Protein AF-A0AAR5P7W4-F1 (afdb_monomer_lite)

pLDDT: mean 84.55, std 21.03, range [29.16, 98.69]

Sequence (161 aa):
MTSKVLSLLSRISSRKVDIVAPAFCRYFQTSGFQMTKKVIVFAVPGAFTPGCSKTHLPGYVAKAAELKQQGISDIICMSVNDLFVMAAWAKDQGTAGKIRLLADPSAALAKALDLTVDIAPLGGIRSKRYSMVVEDGKITSLQVEPDGTGLSCSLADKIKL

Foldseek 3Di:
DPDVVVVVVCVVPDPLQVLLLCVVC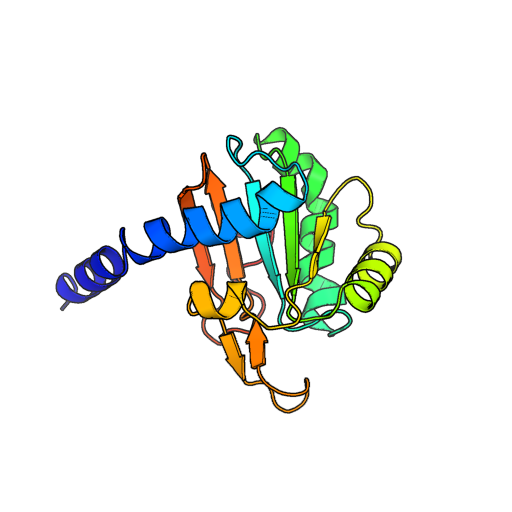VVCVVVVDAQQFKAKEWEAQDQPDCCVLPFALLLQQVCQVVVVVVRHPAYEYEKLDDPVSQVVSCVVNVCPPRYHYDHPVVCPSQVSNVQWDFDVVSPTIMGFTWMFIGHNSGTPDIGTDPVSHDDDCRHPVNDDD

Organism: Dendroctonus ponderosae (NCBI:txid77166)

Radius of gyration: 15.15 Å; chains: 1; bounding box: 42×29×37 Å

Secondary structure (DSSP, 8-state):
--SHHHHHHTTSTTHHHHHHHHHHHHHHHTTT---SS-EEEEEES-TT-HHIIIIIHHHHHHHHHHHHHTT--EEEEEESS-HHHHHHHHHHTT-TTT-EEEE-TT-HHHHHTT-EEEEGGGTEEEEPPEEEEEETTEEEEEEE-TTSS-SSTTSGGG---

InterPro domains:
  IPR013740 Redoxin [PF08534] (30-150)
  IPR013766 Thioredoxin domain [PS51352] (15-161)
  IPR036249 Thioredoxin-like superfamily [SSF52833] (28-152)
  IPR037944 Peroxiredoxin-5-like [PTHR10430] (26-159)
  IPR037944 Peroxiredoxin-5-like [cd03013] (37-159)

Structure (mmCIF, N/CA/C/O backbone):
data_AF-A0AAR5P7W4-F1
#
_entry.id   AF-A0AAR5P7W4-F1
#
loop_
_atom_site.group_PDB
_atom_site.id
_atom_site.type_symbol
_atom_site.label_atom_id
_atom_site.label_alt_id
_atom_site.label_comp_id
_atom_site.label_asym_id
_atom_site.label_entity_id
_atom_site.label_seq_id
_atom_site.pdbx_PDB_ins_code
_atom_site.Cartn_x
_atom_site.Cartn_y
_atom_site.Cartn_z
_atom_site.occupancy
_atom_site.B_iso_or_equiv
_atom_site.auth_seq_id
_atom_site.auth_comp_id
_atom_site.auth_asym_id
_atom_site.auth_atom_id
_atom_site.pdbx_PDB_model_num
ATOM 1 N N . MET A 1 1 ? -27.233 4.985 -20.864 1.00 37.09 1 MET A N 1
ATOM 2 C CA . MET A 1 1 ? -26.206 3.911 -20.922 1.00 37.09 1 MET A CA 1
ATOM 3 C C . MET A 1 1 ? -25.547 3.627 -19.555 1.00 37.09 1 MET A C 1
ATOM 5 O O . MET A 1 1 ? -24.424 3.154 -19.504 1.00 37.09 1 MET A O 1
ATOM 9 N N . THR A 1 2 ? -26.235 3.838 -18.426 1.00 40.78 2 THR A N 1
ATOM 10 C CA . THR A 1 2 ? -25.573 4.018 -17.110 1.00 40.78 2 THR A CA 1
ATOM 11 C C . THR A 1 2 ? -26.010 3.051 -16.000 1.00 40.78 2 THR A C 1
ATOM 13 O O . THR A 1 2 ? -25.493 3.130 -14.894 1.00 40.78 2 THR A O 1
ATOM 16 N N . SER A 1 3 ? -26.904 2.092 -16.268 1.00 35.38 3 SER A N 1
ATOM 17 C CA . SER A 1 3 ? -27.430 1.183 -15.228 1.00 35.38 3 SER A CA 1
ATOM 18 C C . SER A 1 3 ? -26.740 -0.197 -15.183 1.00 35.38 3 SER A C 1
ATOM 20 O O . SER A 1 3 ? -26.492 -0.728 -14.103 1.00 35.38 3 SER A O 1
ATOM 22 N N . LYS A 1 4 ? -26.333 -0.762 -16.331 1.00 31.41 4 LYS A N 1
ATOM 23 C CA . LYS A 1 4 ? -25.754 -2.123 -16.395 1.00 31.41 4 LYS A CA 1
ATOM 24 C C . LYS A 1 4 ? -24.295 -2.231 -15.926 1.00 31.41 4 LYS A C 1
ATOM 26 O O . LYS A 1 4 ? -23.891 -3.295 -15.468 1.00 31.41 4 LYS A O 1
ATOM 31 N N . VAL A 1 5 ? -23.514 -1.149 -15.996 1.00 33.19 5 VAL A N 1
ATOM 32 C CA . VAL A 1 5 ? -22.110 -1.136 -15.533 1.00 33.19 5 VAL A CA 1
ATOM 33 C C . VAL A 1 5 ? -22.036 -1.045 -14.004 1.00 33.19 5 VAL A C 1
ATOM 35 O O . VAL A 1 5 ? -21.268 -1.782 -13.390 1.00 33.19 5 VAL A O 1
ATOM 38 N N . LEU A 1 6 ? -22.916 -0.255 -13.371 1.00 29.97 6 LEU A N 1
ATOM 39 C CA . LEU A 1 6 ? -23.051 -0.237 -11.908 1.00 29.97 6 LEU A CA 1
ATOM 40 C C . LEU A 1 6 ? -23.523 -1.593 -11.356 1.00 29.97 6 LEU A C 1
ATOM 42 O O . LEU A 1 6 ? -23.022 -2.032 -10.324 1.00 29.97 6 LEU A O 1
ATOM 46 N N . SER A 1 7 ? -24.420 -2.299 -12.059 1.00 29.16 7 SER A N 1
ATOM 47 C CA . SER A 1 7 ? -24.849 -3.643 -11.640 1.00 29.16 7 SER A CA 1
ATOM 48 C C . SER A 1 7 ? -23.797 -4.736 -11.875 1.00 29.16 7 SER A C 1
ATOM 50 O O . SER A 1 7 ? -23.880 -5.806 -11.279 1.00 29.16 7 SER A O 1
ATOM 52 N N . LEU A 1 8 ? -22.819 -4.505 -12.762 1.00 30.23 8 LEU A N 1
ATOM 53 C CA . LEU A 1 8 ? -21.688 -5.419 -12.950 1.00 30.23 8 LEU A CA 1
ATOM 54 C C . LEU A 1 8 ? -20.645 -5.233 -11.843 1.00 30.23 8 LEU A C 1
ATOM 56 O O . LEU A 1 8 ? -20.160 -6.221 -11.300 1.00 30.23 8 LEU A O 1
ATOM 60 N N . LEU A 1 9 ? -20.377 -3.990 -11.430 1.00 32.94 9 LEU A N 1
ATOM 61 C CA . LEU A 1 9 ? -19.554 -3.698 -10.252 1.00 32.94 9 LEU A CA 1
ATOM 62 C C . LEU A 1 9 ? -20.214 -4.212 -8.958 1.00 32.94 9 LEU A C 1
ATOM 64 O O . LEU A 1 9 ? -19.519 -4.732 -8.088 1.00 32.94 9 LEU A O 1
ATOM 68 N N . SER A 1 10 ? -21.552 -4.196 -8.869 1.00 36.19 10 SER A N 1
ATOM 69 C CA . SER A 1 10 ? -22.297 -4.812 -7.758 1.00 36.19 10 SER A CA 1
ATOM 70 C C . SER A 1 10 ? -22.448 -6.343 -7.846 1.00 36.19 10 SER A C 1
ATOM 72 O O . SER A 1 10 ? -22.892 -6.963 -6.885 1.00 36.19 10 SER A O 1
ATOM 74 N N . ARG A 1 11 ? -22.055 -6.997 -8.949 1.00 34.03 11 ARG A N 1
ATOM 75 C CA . ARG A 1 11 ? -22.021 -8.476 -9.079 1.00 34.03 11 ARG A CA 1
ATOM 76 C C . ARG A 1 11 ? -20.617 -9.076 -9.097 1.00 34.03 11 ARG A C 1
ATOM 78 O O . ARG A 1 11 ? -20.464 -10.264 -8.840 1.00 34.03 11 ARG A O 1
ATOM 85 N N . ILE A 1 12 ? -19.595 -8.253 -9.323 1.00 41.66 12 ILE A N 1
ATOM 86 C CA . ILE A 1 12 ? -18.243 -8.498 -8.796 1.00 41.66 12 ILE A CA 1
ATOM 87 C C . ILE A 1 12 ? -18.277 -8.422 -7.247 1.00 41.66 12 ILE A C 1
ATOM 89 O O . ILE A 1 12 ? -17.412 -8.984 -6.575 1.00 41.66 12 ILE A O 1
ATOM 93 N N . SER A 1 13 ? -19.326 -7.791 -6.695 1.00 58.38 13 SER A N 1
ATOM 94 C CA . SER A 1 13 ? -19.665 -7.712 -5.274 1.00 58.38 13 SER A CA 1
ATOM 95 C C . SER A 1 13 ? -20.285 -9.000 -4.703 1.00 58.38 13 SER A C 1
ATOM 97 O O . SER A 1 13 ? -20.757 -9.862 -5.442 1.00 58.38 13 SER A O 1
ATOM 99 N N . SER A 1 14 ? -20.188 -9.121 -3.376 1.00 41.59 14 SER A N 1
ATOM 100 C CA . SER A 1 14 ? -20.375 -10.294 -2.503 1.00 41.59 14 SER A CA 1
ATOM 101 C C . SER A 1 14 ? -19.346 -11.418 -2.658 1.00 41.59 14 SER A C 1
ATOM 103 O O . SER A 1 14 ? -18.437 -11.486 -1.840 1.00 41.59 14 SER A O 1
ATOM 105 N N . ARG A 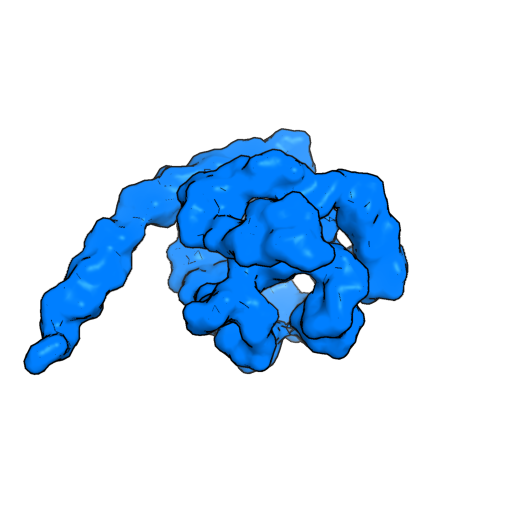1 15 ? -19.371 -12.246 -3.710 1.00 42.91 15 ARG A N 1
ATOM 106 C CA . ARG A 1 15 ? -18.558 -13.491 -3.726 1.00 42.91 15 ARG A CA 1
ATOM 107 C C . ARG A 1 15 ? -17.044 -13.295 -3.629 1.00 42.91 15 ARG A C 1
ATOM 109 O O . ARG A 1 15 ? -16.384 -14.089 -2.970 1.00 42.91 15 ARG A O 1
ATOM 116 N N . LYS A 1 16 ? -16.472 -12.276 -4.285 1.00 47.81 16 LYS A N 1
ATOM 117 C CA . LYS A 1 16 ? -15.032 -11.994 -4.144 1.00 47.81 16 LYS A CA 1
ATOM 118 C C . LYS A 1 16 ? -14.724 -11.505 -2.729 1.00 47.81 16 LYS A C 1
ATOM 120 O O . LYS A 1 16 ? -13.793 -12.023 -2.135 1.00 47.81 16 LYS A O 1
ATOM 125 N N . VAL A 1 17 ? -15.539 -10.605 -2.166 1.00 46.19 17 VAL A N 1
ATOM 126 C CA . VAL A 1 17 ? -15.417 -10.105 -0.778 1.00 46.19 17 VAL A CA 1
ATOM 127 C C . VAL A 1 17 ? -15.515 -11.250 0.240 1.00 46.19 17 VAL A C 1
ATOM 129 O O . VAL A 1 17 ? -14.713 -11.305 1.168 1.00 46.19 17 VAL A O 1
ATOM 132 N N . ASP A 1 18 ? -16.408 -12.213 0.006 1.00 45.12 18 ASP A N 1
ATOM 133 C CA . ASP A 1 18 ? -16.580 -13.419 0.826 1.00 45.12 18 ASP A CA 1
ATOM 134 C C . ASP A 1 18 ? -15.422 -14.425 0.693 1.00 45.12 18 ASP A C 1
ATOM 136 O O . ASP A 1 18 ? -15.279 -15.287 1.551 1.00 45.12 18 ASP A O 1
ATOM 140 N N . ILE A 1 19 ? -14.589 -14.340 -0.355 1.00 49.03 19 ILE A N 1
ATOM 141 C CA . ILE A 1 19 ? -13.342 -15.120 -0.515 1.00 49.03 19 ILE A CA 1
ATOM 142 C C . ILE A 1 19 ? -12.151 -14.354 0.068 1.00 49.03 19 ILE A C 1
ATOM 144 O O . ILE A 1 19 ? -11.269 -14.953 0.691 1.00 49.03 19 ILE A O 1
ATOM 148 N N . VAL A 1 20 ? -12.141 -13.026 -0.094 1.00 54.34 20 VAL A N 1
ATOM 149 C CA . VAL A 1 20 ? -11.138 -12.145 0.504 1.00 54.34 20 VAL A CA 1
ATOM 150 C C . VAL A 1 20 ? -11.165 -12.287 2.013 1.00 54.34 20 VAL A C 1
ATOM 152 O O . VAL A 1 20 ? -10.111 -12.476 2.601 1.00 54.34 20 VAL A O 1
ATOM 155 N N . ALA A 1 21 ? -12.345 -12.238 2.633 1.00 52.25 21 ALA A N 1
ATOM 156 C CA . ALA A 1 21 ? -12.472 -12.291 4.081 1.00 52.25 21 ALA A CA 1
ATOM 157 C C . ALA A 1 21 ? -11.797 -13.549 4.671 1.00 52.25 21 ALA A C 1
ATOM 159 O O . ALA A 1 21 ? -10.926 -13.383 5.515 1.00 52.25 21 ALA A O 1
ATOM 160 N N . PRO A 1 22 ? -12.042 -14.788 4.197 1.00 52.97 22 PRO A N 1
ATOM 161 C CA . PRO A 1 22 ? -11.310 -15.978 4.624 1.00 52.97 22 PRO A CA 1
ATOM 162 C C . PRO A 1 22 ? -9.839 -16.008 4.211 1.00 52.97 22 PRO A C 1
ATOM 164 O O . PRO A 1 22 ? -9.023 -16.442 5.013 1.00 52.97 22 PRO A O 1
ATOM 167 N N . ALA A 1 23 ? -9.467 -15.589 2.996 1.00 58.94 23 ALA A N 1
ATOM 168 C CA . ALA A 1 23 ? -8.066 -15.622 2.558 1.00 58.94 23 ALA A CA 1
ATOM 169 C C . ALA A 1 23 ? -7.205 -14.637 3.363 1.00 58.94 23 ALA A C 1
ATOM 171 O O . ALA A 1 23 ? -6.126 -14.986 3.837 1.00 58.94 23 ALA A O 1
ATOM 172 N N . PHE A 1 24 ? -7.733 -13.436 3.579 1.00 61.38 24 PHE A N 1
ATOM 173 C CA . PHE A 1 24 ? -7.164 -12.396 4.418 1.00 61.38 24 PHE A CA 1
ATOM 174 C C . PHE A 1 24 ? -7.189 -12.825 5.892 1.00 61.38 24 PHE A C 1
ATOM 176 O O . PHE A 1 24 ? -6.137 -12.920 6.509 1.00 61.38 24 PHE A O 1
ATOM 183 N N . CYS A 1 25 ? -8.335 -13.222 6.456 1.00 56.41 25 CYS A N 1
ATOM 184 C CA . CYS A 1 25 ? -8.404 -13.736 7.830 1.00 56.41 25 CYS A CA 1
ATOM 185 C C . CYS A 1 25 ? -7.441 -14.902 8.055 1.00 56.41 25 CYS A C 1
ATOM 187 O O . CYS A 1 25 ? -6.779 -14.920 9.080 1.00 56.41 25 CYS A O 1
ATOM 189 N N . ARG A 1 26 ? -7.294 -15.838 7.113 1.00 58.56 26 ARG A N 1
ATOM 190 C CA . ARG A 1 26 ? -6.388 -16.987 7.250 1.00 58.56 26 ARG A CA 1
ATOM 191 C C . ARG A 1 26 ? -4.919 -16.589 7.142 1.00 58.56 26 ARG A C 1
ATOM 193 O O . ARG A 1 26 ? -4.106 -17.126 7.888 1.00 58.56 26 ARG A O 1
ATOM 200 N N . TYR A 1 27 ? -4.587 -15.638 6.266 1.00 60.88 27 TYR A N 1
ATOM 201 C CA . TYR A 1 27 ? -3.235 -15.081 6.160 1.00 60.88 27 TYR A CA 1
ATOM 202 C C . TYR A 1 27 ? -2.803 -14.369 7.449 1.00 60.88 27 TYR A C 1
ATOM 204 O O . TYR A 1 27 ? -1.634 -14.390 7.823 1.00 60.88 27 TYR A O 1
ATOM 212 N N . PHE A 1 28 ? -3.760 -13.769 8.154 1.00 58.16 28 PHE A N 1
ATOM 213 C CA . PHE A 1 28 ? -3.511 -12.987 9.357 1.00 58.16 28 PHE A CA 1
ATOM 214 C C . PHE A 1 28 ? -3.781 -13.745 10.678 1.00 58.16 28 PHE A C 1
ATOM 216 O O . PHE A 1 28 ? -3.168 -13.434 11.697 1.00 58.16 28 PHE A O 1
ATOM 223 N N . GLN A 1 29 ? -4.615 -14.788 10.694 1.00 50.69 29 GLN A N 1
ATOM 224 C CA . GLN A 1 29 ? -4.871 -15.623 11.880 1.00 50.69 29 GLN A CA 1
ATOM 225 C C . GLN A 1 29 ? -3.617 -16.372 12.336 1.00 50.69 29 GLN A C 1
ATOM 227 O O . GLN A 1 29 ? -3.419 -16.555 13.534 1.00 50.69 29 GLN A O 1
ATOM 232 N N . THR A 1 30 ? -2.727 -16.743 11.411 1.00 47.00 30 THR A N 1
ATOM 233 C CA . THR A 1 30 ? -1.428 -17.356 11.744 1.00 47.00 30 THR A CA 1
ATOM 234 C C . THR A 1 30 ? -0.488 -16.411 12.497 1.00 47.00 30 THR A C 1
ATOM 236 O O . THR A 1 30 ? 0.466 -16.876 13.112 1.00 47.00 30 THR A O 1
ATOM 239 N N . SER A 1 31 ? -0.761 -15.100 12.494 1.00 49.41 31 SER A N 1
ATOM 240 C CA . SER A 1 31 ? 0.012 -14.077 13.213 1.00 49.41 31 SER A CA 1
ATOM 241 C C . SER A 1 31 ? -0.699 -13.536 14.463 1.00 49.41 31 SER A C 1
ATOM 243 O O . SER A 1 31 ? -0.273 -12.528 15.024 1.00 49.41 31 SER A O 1
ATOM 245 N N . GLY A 1 32 ? -1.774 -14.194 14.924 1.00 51.88 32 GLY A N 1
ATOM 246 C CA . GLY A 1 32 ? -2.535 -13.777 16.111 1.00 51.88 32 GLY A CA 1
ATOM 247 C C . GLY A 1 32 ? -3.378 -12.512 15.906 1.00 51.88 32 GLY A C 1
ATOM 248 O O . GLY A 1 32 ? -3.842 -11.911 16.874 1.00 51.88 32 GLY A O 1
ATOM 249 N N . PHE A 1 33 ? -3.581 -12.083 14.658 1.00 58.66 33 PHE A N 1
ATOM 250 C CA . PHE A 1 33 ? -4.376 -10.905 14.325 1.00 58.66 33 PHE A CA 1
ATOM 251 C C . PHE A 1 33 ? -5.868 -11.240 14.265 1.00 58.66 33 PHE A C 1
ATOM 253 O O . PHE A 1 33 ? -6.286 -12.175 13.581 1.00 58.66 33 PHE A O 1
ATOM 260 N N . GLN A 1 34 ? -6.680 -10.448 14.963 1.00 56.75 34 GLN A N 1
ATOM 261 C CA . GLN A 1 34 ? -8.135 -10.576 14.976 1.00 56.75 34 GLN A CA 1
ATOM 262 C C . GLN A 1 34 ? -8.757 -9.473 14.117 1.00 56.75 34 GLN A C 1
ATOM 264 O O . GLN A 1 34 ? -8.617 -8.289 14.412 1.00 56.75 34 GLN A O 1
ATOM 269 N N . MET A 1 35 ? -9.470 -9.882 13.067 1.00 59.81 35 MET A N 1
ATOM 270 C CA . MET A 1 35 ? -10.118 -9.007 12.080 1.00 59.81 35 MET A CA 1
ATOM 271 C C . MET A 1 35 ? -11.419 -8.351 12.567 1.00 59.81 35 MET A C 1
ATOM 273 O O . MET A 1 35 ? -12.127 -7.751 11.767 1.00 59.81 35 MET A O 1
ATOM 277 N N . THR A 1 36 ? -11.740 -8.438 13.861 1.00 62.06 36 THR A N 1
ATOM 278 C CA . THR A 1 36 ? -12.947 -7.856 14.486 1.00 62.06 36 THR A CA 1
ATOM 279 C C . THR A 1 36 ? -12.831 -6.342 14.712 1.00 62.06 36 THR A C 1
ATOM 281 O O . THR A 1 36 ? -13.402 -5.792 15.650 1.00 62.06 36 THR A O 1
ATOM 284 N N . LYS A 1 37 ? -11.949 -5.677 13.962 1.00 81.94 37 LYS A N 1
ATOM 285 C CA . LYS A 1 37 ? -11.640 -4.254 14.085 1.00 81.94 37 LYS A CA 1
ATOM 286 C C . LYS A 1 37 ? -11.502 -3.654 12.694 1.00 81.94 37 LYS A C 1
ATOM 288 O O . LYS A 1 37 ? -11.160 -4.353 11.741 1.00 81.94 37 LYS A O 1
ATOM 293 N N . LYS A 1 38 ? -11.743 -2.349 12.598 1.00 91.94 38 LYS A N 1
ATOM 294 C CA . LYS A 1 38 ? -11.582 -1.579 11.368 1.00 91.94 38 LYS A CA 1
ATOM 295 C C . LYS A 1 38 ? -10.099 -1.340 11.083 1.00 91.94 38 LYS A C 1
ATOM 297 O O . LYS A 1 38 ? -9.399 -0.738 11.896 1.00 91.94 38 LYS A O 1
ATOM 302 N N . VAL A 1 39 ? -9.612 -1.816 9.943 1.00 93.50 39 VAL A N 1
ATOM 303 C CA . VAL A 1 39 ? -8.193 -1.785 9.564 1.00 93.50 39 VAL A CA 1
ATOM 304 C C . VAL A 1 39 ? -8.016 -1.219 8.164 1.00 93.50 39 VAL A C 1
ATOM 306 O O . VAL A 1 39 ? -8.854 -1.414 7.284 1.00 93.50 39 VAL A O 1
ATOM 309 N N . ILE A 1 40 ? -6.895 -0.537 7.948 1.00 96.19 40 ILE A N 1
ATOM 310 C CA . ILE A 1 40 ? -6.454 -0.110 6.622 1.00 96.19 40 ILE A CA 1
ATOM 311 C C . ILE A 1 40 ? -5.432 -1.110 6.109 1.00 96.19 40 ILE A C 1
ATOM 313 O O . ILE A 1 40 ? -4.469 -1.446 6.801 1.00 96.19 40 ILE A O 1
ATOM 317 N N . VAL A 1 41 ? -5.590 -1.511 4.855 1.00 95.62 41 VAL A N 1
ATOM 318 C CA . VAL A 1 41 ? -4.600 -2.297 4.130 1.00 95.62 41 VAL A CA 1
ATOM 319 C C . VAL A 1 41 ? -4.306 -1.591 2.826 1.00 95.62 41 VAL A C 1
ATOM 321 O O . VAL A 1 41 ? -5.208 -1.352 2.033 1.00 95.62 41 VAL A O 1
ATOM 324 N N . PHE A 1 42 ? -3.049 -1.278 2.570 1.00 98.12 42 PHE A N 1
ATOM 325 C CA . PHE A 1 42 ? -2.619 -0.799 1.268 1.00 98.12 42 PHE A CA 1
ATOM 326 C C . PHE A 1 42 ? -1.519 -1.694 0.730 1.00 98.12 42 PHE A C 1
ATOM 328 O O . PHE A 1 42 ? -0.728 -2.253 1.488 1.00 98.12 42 PHE A O 1
ATOM 335 N N . ALA A 1 43 ? -1.473 -1.844 -0.586 1.00 98.31 43 ALA A N 1
ATOM 336 C CA . ALA A 1 43 ? -0.440 -2.619 -1.243 1.00 98.31 43 ALA A CA 1
ATOM 337 C C . ALA A 1 43 ? 0.385 -1.756 -2.185 1.00 98.31 43 ALA A C 1
ATOM 339 O O . ALA A 1 43 ? -0.069 -0.732 -2.710 1.00 98.31 43 ALA A O 1
ATOM 340 N N . VAL A 1 44 ? 1.623 -2.184 -2.386 1.00 98.62 44 VAL A N 1
ATOM 341 C CA . VAL A 1 44 ? 2.579 -1.552 -3.283 1.00 98.62 44 VAL A CA 1
ATOM 342 C C . VAL A 1 44 ? 3.127 -2.564 -4.293 1.00 98.62 44 VAL A C 1
ATOM 344 O O . VAL A 1 44 ? 3.253 -3.744 -3.966 1.00 98.62 44 VAL A O 1
ATOM 347 N N . PRO A 1 45 ? 3.530 -2.115 -5.496 1.00 98.19 45 PRO A N 1
ATOM 348 C CA . PRO A 1 45 ? 4.187 -2.986 -6.471 1.00 98.19 45 PRO A CA 1
ATOM 349 C C . PRO A 1 45 ? 5.521 -3.579 -6.006 1.00 98.19 45 PRO A C 1
ATOM 351 O O . PRO A 1 45 ? 5.931 -4.637 -6.481 1.00 98.19 45 PRO A O 1
ATOM 354 N N . GLY A 1 46 ? 6.226 -2.910 -5.094 1.00 97.88 46 GLY A N 1
ATOM 355 C CA . GLY A 1 46 ? 7.497 -3.405 -4.581 1.00 97.88 46 GLY A CA 1
ATOM 356 C C . GLY A 1 46 ? 8.106 -2.516 -3.510 1.00 97.88 46 GLY A C 1
ATOM 357 O O . GLY A 1 46 ? 8.098 -1.286 -3.645 1.00 97.88 46 GLY A O 1
ATOM 358 N N . ALA A 1 47 ? 8.694 -3.148 -2.495 1.00 98.12 47 ALA A N 1
ATOM 359 C CA . ALA A 1 47 ? 9.581 -2.489 -1.543 1.00 98.12 47 ALA A CA 1
ATOM 360 C C . ALA A 1 47 ? 10.735 -1.776 -2.272 1.00 98.12 47 ALA A C 1
ATOM 362 O O . ALA A 1 47 ? 11.142 -2.191 -3.359 1.00 98.12 47 ALA A O 1
ATOM 363 N N . PHE A 1 48 ? 11.241 -0.689 -1.684 1.00 98.31 48 PHE A N 1
ATOM 364 C CA . PHE A 1 48 ? 12.339 0.142 -2.208 1.00 98.31 48 PHE A CA 1
ATOM 365 C C . PHE A 1 48 ? 12.104 0.858 -3.555 1.00 98.31 48 PHE A C 1
ATOM 367 O O . PHE A 1 48 ? 12.930 1.673 -3.960 1.00 98.31 48 PHE A O 1
ATOM 374 N N . THR A 1 49 ? 10.975 0.645 -4.237 1.00 97.88 49 THR A N 1
ATOM 375 C CA . THR A 1 49 ? 10.677 1.358 -5.492 1.00 97.88 49 THR A CA 1
ATOM 376 C C . THR A 1 49 ? 10.333 2.841 -5.245 1.00 97.88 49 THR A C 1
ATOM 378 O O . THR A 1 49 ? 9.734 3.166 -4.214 1.00 97.88 49 THR A O 1
ATOM 381 N N . PRO A 1 50 ? 10.649 3.772 -6.176 1.00 97.00 50 PRO A N 1
ATOM 382 C CA . PRO A 1 50 ? 10.596 5.212 -5.901 1.00 97.00 50 PRO A CA 1
ATOM 383 C C . PRO A 1 50 ? 9.239 5.727 -5.407 1.00 97.00 50 PRO A C 1
ATOM 385 O O . PRO A 1 50 ? 9.180 6.371 -4.364 1.00 97.00 50 PRO A O 1
ATOM 388 N N . GLY A 1 51 ? 8.139 5.418 -6.101 1.00 95.56 51 GLY A N 1
ATOM 389 C CA . GLY A 1 51 ? 6.807 5.891 -5.697 1.00 95.56 51 GLY A CA 1
ATOM 390 C C . GLY A 1 51 ? 6.321 5.289 -4.372 1.00 95.56 51 GLY A C 1
ATOM 391 O O . GLY A 1 51 ? 5.579 5.918 -3.618 1.00 95.56 51 GLY A O 1
ATOM 392 N N . CYS A 1 52 ? 6.773 4.077 -4.053 1.00 96.00 52 CYS A N 1
ATOM 393 C CA . CYS A 1 52 ? 6.415 3.386 -2.819 1.00 96.00 52 CYS A CA 1
ATOM 394 C C . CYS A 1 52 ? 7.163 3.971 -1.618 1.00 96.00 52 CYS A C 1
ATOM 396 O O . CYS A 1 52 ? 6.524 4.252 -0.606 1.00 96.00 52 CYS A O 1
ATOM 398 N N . SER A 1 53 ? 8.471 4.209 -1.760 1.00 97.81 53 SER A N 1
ATOM 399 C CA . SER A 1 53 ? 9.352 4.697 -0.688 1.00 97.81 53 SER A CA 1
ATOM 400 C C . SER A 1 53 ? 9.383 6.216 -0.524 1.00 97.81 53 SER A C 1
ATOM 402 O O . SER A 1 53 ? 9.824 6.696 0.512 1.00 97.81 53 SER A O 1
ATOM 404 N N . LYS A 1 54 ? 8.965 6.995 -1.531 1.00 97.50 54 LYS A N 1
ATOM 405 C CA . LYS A 1 54 ? 8.964 8.470 -1.452 1.00 97.50 54 LYS A CA 1
ATOM 406 C C . LYS A 1 54 ? 7.584 9.068 -1.202 1.00 97.50 54 LYS A C 1
ATOM 408 O O . LYS A 1 54 ? 7.497 10.209 -0.765 1.00 97.50 54 LYS A O 1
ATOM 413 N N . THR A 1 55 ? 6.515 8.326 -1.493 1.00 97.94 55 THR A N 1
ATOM 414 C CA . THR A 1 55 ? 5.155 8.884 -1.481 1.00 97.94 55 THR A CA 1
ATOM 415 C C . THR A 1 55 ? 4.170 7.986 -0.750 1.00 97.94 55 THR A C 1
ATOM 417 O O . THR A 1 55 ? 3.615 8.403 0.261 1.00 97.94 55 THR A O 1
ATOM 420 N N . HIS A 1 56 ? 3.950 6.754 -1.225 1.00 98.44 56 HIS A N 1
ATOM 421 C CA . HIS A 1 56 ? 2.824 5.950 -0.742 1.00 98.44 56 HIS A CA 1
ATOM 422 C C . HIS A 1 56 ? 2.968 5.565 0.737 1.00 98.44 56 HIS A C 1
ATOM 424 O O . HIS A 1 56 ? 2.136 5.956 1.551 1.00 98.44 56 HIS A O 1
ATOM 430 N N . LEU A 1 57 ? 4.038 4.845 1.096 1.00 98.62 57 LEU A N 1
ATOM 431 C CA . LEU A 1 57 ? 4.266 4.418 2.477 1.00 98.62 57 LEU A CA 1
ATOM 432 C C . LEU A 1 57 ? 4.525 5.612 3.421 1.00 98.62 57 LEU A C 1
ATOM 434 O O . LEU A 1 57 ? 3.846 5.677 4.448 1.00 98.62 57 LEU A O 1
ATOM 438 N N . PRO A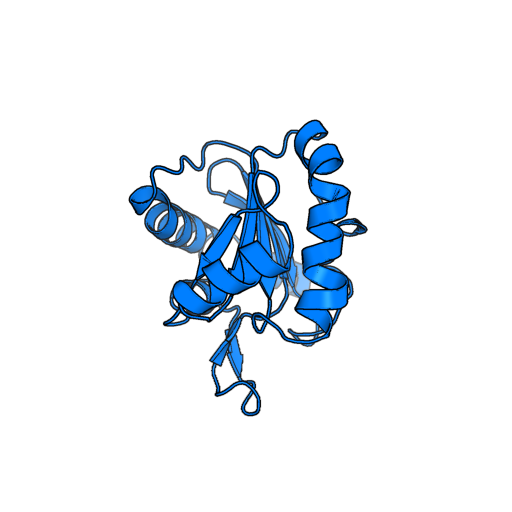 1 58 ? 5.395 6.593 3.091 1.00 98.50 58 PRO A N 1
ATOM 439 C CA . PRO A 1 58 ? 5.602 7.763 3.948 1.00 98.50 58 PRO A CA 1
ATOM 440 C C . PRO A 1 58 ? 4.325 8.559 4.239 1.00 98.50 58 PRO A C 1
ATOM 442 O O . PRO A 1 58 ? 4.145 9.027 5.362 1.00 98.50 58 PRO A O 1
ATOM 445 N N . GLY A 1 59 ? 3.407 8.665 3.269 1.00 98.50 59 GLY A N 1
ATOM 446 C CA . GLY A 1 59 ? 2.114 9.325 3.466 1.00 98.50 59 GLY A CA 1
ATOM 447 C C . GLY A 1 59 ? 1.285 8.660 4.567 1.00 98.50 59 GLY A C 1
ATOM 448 O O . GLY A 1 59 ? 0.799 9.336 5.473 1.00 98.50 59 GLY A O 1
ATOM 449 N N . TYR A 1 60 ? 1.199 7.326 4.563 1.00 98.69 60 TYR A N 1
ATOM 450 C CA . TYR A 1 60 ? 0.550 6.599 5.656 1.00 98.69 60 TYR A CA 1
ATOM 451 C C . TYR A 1 60 ? 1.323 6.721 6.975 1.00 98.69 60 TYR A C 1
ATOM 453 O O . TYR A 1 60 ? 0.696 6.795 8.028 1.00 98.69 60 TYR A O 1
ATOM 461 N N . VAL A 1 61 ? 2.665 6.762 6.957 1.00 98.44 61 VAL A N 1
ATOM 462 C CA . VAL A 1 61 ? 3.473 6.917 8.186 1.00 98.44 61 VAL A CA 1
ATOM 463 C C . VAL A 1 61 ? 3.179 8.261 8.852 1.00 98.44 61 VAL A C 1
ATOM 465 O O . VAL A 1 61 ? 3.021 8.313 10.074 1.00 98.44 61 VAL A O 1
ATOM 468 N N . ALA A 1 62 ? 3.075 9.330 8.060 1.00 98.38 62 ALA A N 1
ATOM 469 C CA . ALA A 1 62 ? 2.739 10.669 8.535 1.00 98.38 62 ALA A CA 1
ATOM 470 C C . ALA A 1 62 ? 1.309 10.740 9.096 1.00 98.38 62 ALA A C 1
ATOM 472 O O . ALA A 1 62 ? 1.078 11.362 10.130 1.00 98.38 62 ALA A O 1
ATOM 473 N N . LYS A 1 63 ? 0.362 10.050 8.450 1.00 98.19 63 LYS A N 1
ATOM 474 C CA . LYS A 1 63 ? -1.067 10.046 8.800 1.00 98.19 63 LYS A CA 1
ATOM 475 C C . LYS A 1 63 ? -1.461 9.003 9.849 1.00 98.19 63 LYS A C 1
ATOM 477 O O . LYS A 1 63 ? -2.605 8.988 10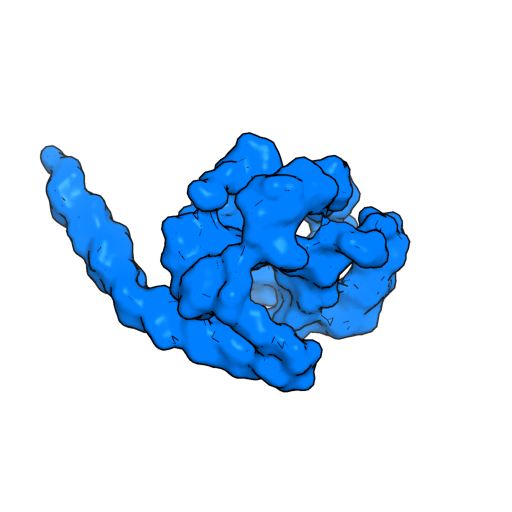.293 1.00 98.19 63 LYS A O 1
ATOM 482 N N . ALA A 1 64 ? -0.538 8.139 10.274 1.00 98.12 64 ALA A N 1
ATOM 483 C CA . ALA A 1 64 ? -0.862 6.976 11.098 1.00 98.12 64 ALA A CA 1
ATOM 484 C C . ALA A 1 64 ? -1.573 7.331 12.414 1.00 98.12 64 ALA A C 1
ATOM 486 O O . ALA A 1 64 ? -2.496 6.628 12.812 1.00 98.12 64 ALA A O 1
ATOM 487 N N . ALA A 1 65 ? -1.160 8.409 13.087 1.00 97.88 65 ALA A N 1
ATOM 488 C CA . ALA A 1 65 ? -1.792 8.840 14.334 1.00 97.88 65 ALA A CA 1
ATOM 489 C C . ALA A 1 65 ? -3.222 9.362 14.109 1.00 97.88 65 ALA A C 1
ATOM 491 O O . ALA A 1 65 ? -4.129 8.964 14.833 1.00 97.88 65 ALA A O 1
ATOM 492 N N . GLU A 1 66 ? -3.425 10.192 13.082 1.00 98.06 66 GLU A N 1
ATOM 493 C CA . GLU A 1 66 ? -4.737 10.734 12.696 1.00 98.06 66 GLU A CA 1
ATOM 494 C C . GLU A 1 66 ? -5.711 9.606 12.327 1.00 98.06 66 GLU A C 1
ATOM 496 O O . GLU A 1 66 ? -6.810 9.522 12.870 1.00 98.06 66 GLU A O 1
ATOM 501 N N . LEU A 1 67 ? -5.277 8.675 11.474 1.00 97.81 67 LEU A N 1
ATOM 502 C CA . LEU A 1 67 ? -6.089 7.530 11.057 1.00 97.81 67 LEU A CA 1
ATOM 503 C C . LEU A 1 67 ? -6.459 6.635 12.250 1.00 97.81 67 LEU A C 1
ATOM 505 O O . LEU A 1 67 ? -7.596 6.179 12.352 1.00 97.81 67 LEU A O 1
ATOM 509 N N . LYS A 1 68 ? -5.535 6.422 13.196 1.00 95.62 68 LYS A N 1
ATOM 510 C CA . LYS A 1 68 ? -5.823 5.669 14.427 1.00 95.62 68 LYS A CA 1
ATOM 511 C C . LYS A 1 68 ? -6.834 6.380 15.331 1.00 95.62 68 LYS A C 1
ATOM 513 O O . LYS A 1 68 ? -7.693 5.722 15.910 1.00 95.62 68 LYS A O 1
ATOM 518 N N . GLN A 1 69 ? -6.780 7.711 15.423 1.00 96.81 69 GLN A N 1
ATOM 519 C CA . GLN A 1 69 ? -7.785 8.503 16.147 1.00 96.81 69 GLN A CA 1
ATOM 520 C C . GLN A 1 69 ? -9.175 8.420 15.496 1.00 96.81 69 GLN A C 1
ATOM 522 O O . GLN A 1 69 ? -10.177 8.512 16.197 1.00 96.81 69 GLN A O 1
ATOM 527 N N . GLN A 1 70 ? -9.246 8.170 14.185 1.00 95.81 70 GLN A N 1
ATOM 528 C CA . GLN A 1 70 ? -10.493 7.940 13.443 1.00 95.81 70 GLN A CA 1
ATOM 529 C C . GLN A 1 70 ? -11.048 6.506 13.595 1.00 95.81 70 GLN A C 1
ATOM 531 O O . GLN A 1 70 ? -11.951 6.105 12.863 1.00 95.81 70 GLN A O 1
ATOM 536 N N . GLY A 1 71 ? -10.530 5.719 14.545 1.00 94.00 71 GLY A N 1
ATOM 537 C CA . GLY A 1 71 ? -11.039 4.382 14.867 1.00 94.00 71 GLY A CA 1
ATOM 538 C C . GLY A 1 71 ? -10.382 3.240 14.089 1.00 94.00 71 GLY A C 1
ATOM 539 O O . GLY A 1 71 ? -10.807 2.093 14.222 1.00 94.00 71 GLY A O 1
ATOM 540 N N . ILE A 1 72 ? -9.334 3.518 13.306 1.00 95.75 72 ILE A N 1
ATOM 541 C CA . ILE A 1 72 ? -8.549 2.476 12.640 1.00 95.75 72 ILE A CA 1
ATOM 542 C C . ILE A 1 72 ? -7.636 1.803 13.660 1.00 95.75 72 ILE A C 1
ATOM 544 O O . ILE A 1 72 ? -6.741 2.433 14.219 1.00 95.75 72 ILE A O 1
ATOM 548 N N . SER A 1 73 ? -7.819 0.505 13.893 1.00 93.88 73 SER A N 1
ATOM 549 C CA . SER A 1 73 ? -6.979 -0.216 14.851 1.00 93.88 73 SER A CA 1
ATOM 550 C C . SER A 1 73 ? -5.569 -0.432 14.316 1.00 93.88 73 SER A C 1
ATOM 552 O O . SER A 1 73 ? -4.598 -0.317 15.063 1.00 93.88 73 SER A O 1
ATOM 554 N N . ASP A 1 74 ? -5.453 -0.717 13.016 1.00 92.75 74 ASP A N 1
ATOM 555 C CA . ASP A 1 74 ? -4.193 -1.051 12.367 1.00 92.75 74 ASP A CA 1
ATOM 556 C C . ASP A 1 74 ? -4.112 -0.579 10.925 1.00 92.75 74 ASP A C 1
ATOM 558 O O . ASP A 1 74 ? -5.097 -0.550 10.191 1.00 92.75 74 ASP A O 1
ATOM 562 N N . ILE A 1 75 ? -2.884 -0.259 10.524 1.00 96.19 75 ILE A N 1
ATOM 563 C CA . ILE A 1 75 ? -2.527 0.100 9.159 1.00 96.19 75 ILE A CA 1
ATOM 564 C C . ILE A 1 75 ? -1.472 -0.896 8.692 1.00 96.19 75 ILE A C 1
ATOM 566 O O . ILE A 1 75 ? -0.448 -1.095 9.356 1.00 96.19 75 ILE A O 1
ATOM 570 N N . ILE A 1 76 ? -1.731 -1.531 7.556 1.00 96.38 76 ILE A N 1
ATOM 571 C CA . ILE A 1 76 ? -0.905 -2.600 7.007 1.00 96.38 76 ILE A CA 1
ATOM 572 C C . ILE A 1 76 ? -0.475 -2.235 5.587 1.00 96.38 76 ILE A C 1
ATOM 574 O O . ILE A 1 76 ? -1.300 -1.868 4.756 1.00 96.38 76 ILE A O 1
ATOM 578 N N . CYS A 1 77 ? 0.818 -2.378 5.312 1.00 97.81 77 CYS A N 1
ATOM 579 C CA . CYS A 1 77 ? 1.404 -2.294 3.981 1.00 97.81 77 CYS A CA 1
ATOM 580 C C . CYS A 1 77 ? 1.736 -3.705 3.484 1.00 97.81 77 CYS A C 1
ATOM 582 O O . CYS A 1 77 ? 2.430 -4.448 4.180 1.00 97.81 77 CYS A O 1
ATOM 584 N N . MET A 1 78 ? 1.281 -4.071 2.287 1.00 96.88 78 MET A N 1
ATOM 585 C CA . MET A 1 78 ? 1.563 -5.365 1.661 1.00 96.88 78 MET A CA 1
ATOM 586 C C . MET A 1 78 ? 2.373 -5.220 0.372 1.00 96.88 78 MET A C 1
ATOM 588 O O . MET A 1 78 ? 2.211 -4.256 -0.376 1.00 96.88 78 MET A O 1
ATOM 592 N N . SER A 1 79 ? 3.235 -6.195 0.088 1.00 97.88 79 SER A N 1
ATOM 593 C CA . SER A 1 79 ? 3.977 -6.266 -1.175 1.00 97.88 79 SER A CA 1
ATOM 594 C C . SER A 1 79 ? 4.298 -7.707 -1.548 1.00 97.88 79 SER A C 1
ATOM 596 O O . SER A 1 79 ? 4.546 -8.538 -0.673 1.00 97.88 79 SER A O 1
ATOM 598 N N . VAL A 1 80 ? 4.397 -7.973 -2.853 1.00 97.94 80 VAL A N 1
ATOM 599 C CA . VAL A 1 80 ? 4.979 -9.216 -3.380 1.00 97.94 80 VAL A CA 1
ATOM 600 C C . VAL A 1 80 ? 6.503 -9.118 -3.286 1.00 97.94 80 VAL A C 1
ATOM 602 O O . VAL A 1 80 ? 7.209 -8.798 -4.240 1.00 97.94 80 VAL A O 1
ATOM 605 N N . ASN A 1 81 ? 6.986 -9.316 -2.069 1.00 97.94 81 ASN A N 1
ATOM 606 C CA . ASN A 1 81 ? 8.380 -9.420 -1.664 1.00 97.94 81 ASN A CA 1
ATOM 607 C C . ASN A 1 81 ? 8.463 -10.486 -0.564 1.00 97.94 81 ASN A C 1
ATOM 609 O O . ASN A 1 81 ? 7.449 -10.819 0.049 1.00 97.94 81 ASN A O 1
ATOM 613 N N . ASP A 1 82 ? 9.655 -11.011 -0.297 1.00 95.88 82 ASP A N 1
ATOM 614 C CA . ASP A 1 82 ? 9.903 -11.875 0.854 1.00 95.88 82 ASP A CA 1
ATOM 615 C C . ASP A 1 82 ? 9.928 -11.093 2.179 1.00 95.88 82 ASP A C 1
ATOM 617 O O . ASP A 1 82 ? 9.997 -9.859 2.224 1.00 95.88 82 ASP A O 1
ATOM 621 N N . LEU A 1 83 ? 9.860 -11.840 3.284 1.00 93.00 83 LEU A N 1
ATOM 622 C CA . LEU A 1 83 ? 9.802 -11.278 4.633 1.00 93.00 83 LEU A CA 1
ATOM 623 C C . LEU A 1 83 ? 11.068 -10.503 5.018 1.00 93.00 83 LEU A C 1
ATOM 625 O O . LEU A 1 83 ? 10.965 -9.543 5.779 1.00 93.00 83 LEU A O 1
ATOM 629 N N . PHE A 1 84 ? 12.241 -10.878 4.498 1.00 96.88 84 PHE A N 1
ATOM 630 C CA . PHE A 1 84 ? 13.503 -10.231 4.855 1.00 96.88 84 PHE A CA 1
ATOM 631 C C . PHE A 1 84 ? 13.580 -8.843 4.222 1.00 96.88 84 PHE A C 1
ATOM 633 O O . PHE A 1 84 ? 13.881 -7.866 4.909 1.00 96.88 84 PHE A O 1
ATOM 640 N N . VAL A 1 85 ? 13.214 -8.737 2.941 1.00 98.00 85 VAL A N 1
ATOM 641 C CA . VAL A 1 85 ? 13.109 -7.452 2.239 1.00 98.00 85 VAL A CA 1
ATOM 642 C C . VAL A 1 85 ? 12.062 -6.554 2.895 1.00 98.00 85 VAL A C 1
ATOM 644 O O . VAL A 1 85 ? 12.336 -5.378 3.140 1.00 98.00 85 VAL A O 1
ATOM 647 N N . MET A 1 86 ? 10.885 -7.090 3.232 1.00 97.88 86 MET A N 1
ATOM 648 C CA . MET A 1 86 ? 9.836 -6.301 3.889 1.00 97.88 86 MET A CA 1
ATOM 649 C C . MET A 1 86 ? 10.242 -5.830 5.290 1.00 97.88 86 MET A C 1
ATOM 651 O O . MET A 1 86 ? 9.954 -4.687 5.646 1.00 97.88 86 MET A O 1
ATOM 655 N N . ALA A 1 87 ? 10.955 -6.654 6.065 1.00 94.69 87 ALA A N 1
ATOM 656 C CA . ALA A 1 87 ? 11.472 -6.269 7.377 1.00 94.69 87 ALA A CA 1
ATOM 657 C C . ALA A 1 87 ? 12.551 -5.176 7.279 1.00 94.69 87 ALA A C 1
ATOM 659 O O . ALA A 1 87 ? 12.519 -4.202 8.035 1.00 94.69 87 ALA A O 1
ATOM 660 N N . ALA A 1 88 ? 13.479 -5.299 6.325 1.00 98.31 88 ALA A N 1
ATOM 661 C CA . ALA A 1 88 ? 14.496 -4.280 6.079 1.00 98.31 88 ALA A CA 1
ATOM 662 C C . ALA A 1 88 ? 13.867 -2.950 5.636 1.00 98.31 88 ALA A C 1
ATOM 664 O O . ALA A 1 88 ? 14.220 -1.894 6.161 1.00 98.31 88 ALA A O 1
ATOM 665 N N . TRP A 1 89 ? 12.885 -3.002 4.731 1.00 98.62 89 TRP A N 1
ATOM 666 C CA . TRP A 1 89 ? 12.170 -1.816 4.261 1.00 98.62 89 TRP A CA 1
ATOM 667 C C . TRP A 1 89 ? 11.352 -1.150 5.376 1.00 98.62 89 TRP A C 1
ATOM 669 O O . TRP A 1 89 ? 11.331 0.071 5.476 1.00 98.62 89 TRP A O 1
ATOM 679 N N . ALA A 1 90 ? 10.746 -1.925 6.282 1.00 97.88 90 ALA A N 1
ATOM 680 C CA . ALA A 1 90 ? 10.048 -1.389 7.456 1.00 97.88 90 ALA A CA 1
ATOM 681 C C . ALA A 1 90 ? 10.970 -0.568 8.364 1.00 97.88 90 ALA A C 1
ATOM 683 O O . ALA A 1 90 ? 10.594 0.509 8.839 1.00 97.88 90 ALA A O 1
ATOM 684 N N . LYS A 1 91 ? 12.190 -1.071 8.587 1.00 97.69 91 LYS A N 1
ATOM 685 C CA . LYS A 1 91 ? 13.214 -0.376 9.369 1.00 97.69 91 LYS A CA 1
ATOM 686 C C . LYS A 1 91 ? 13.671 0.906 8.672 1.00 97.69 91 LYS A C 1
ATOM 688 O O . LYS A 1 91 ? 13.706 1.948 9.317 1.00 97.69 91 LYS A O 1
ATOM 693 N N . ASP A 1 92 ? 13.969 0.827 7.376 1.00 98.31 92 ASP A N 1
ATOM 694 C CA . ASP A 1 92 ? 14.365 1.969 6.538 1.00 98.31 92 ASP A CA 1
ATOM 695 C C . ASP A 1 92 ? 13.314 3.093 6.546 1.00 98.31 92 ASP A C 1
ATOM 697 O O . ASP A 1 92 ? 13.639 4.271 6.653 1.00 98.31 92 ASP A O 1
ATOM 701 N N . GLN A 1 93 ? 12.034 2.721 6.520 1.00 98.25 93 GLN A N 1
ATOM 702 C CA . GLN A 1 93 ? 10.909 3.653 6.410 1.00 98.25 93 GLN A CA 1
ATOM 703 C C . GLN A 1 93 ? 10.346 4.101 7.770 1.00 98.25 93 GLN A C 1
ATOM 705 O O . GLN A 1 93 ? 9.347 4.821 7.821 1.00 98.25 93 GLN A O 1
ATOM 710 N N . GLY A 1 94 ? 10.952 3.676 8.886 1.00 97.31 94 GLY A N 1
ATOM 711 C CA . GLY A 1 94 ? 10.566 4.107 10.233 1.00 97.31 94 GLY A CA 1
ATOM 712 C C . GLY A 1 94 ? 9.129 3.737 10.619 1.00 97.31 94 GLY A C 1
ATOM 713 O O . GLY A 1 94 ? 8.424 4.533 11.246 1.00 97.31 94 GLY A O 1
ATOM 714 N N . THR A 1 95 ? 8.663 2.543 10.236 1.00 97.81 95 THR A N 1
ATOM 715 C CA . THR A 1 95 ? 7.242 2.169 10.372 1.00 97.81 95 THR A CA 1
ATOM 716 C C . THR A 1 95 ? 6.866 1.593 11.739 1.00 97.81 95 THR A C 1
ATOM 718 O O . THR A 1 95 ? 5.680 1.380 12.007 1.00 97.81 95 THR A O 1
ATOM 721 N N . ALA A 1 96 ? 7.845 1.347 12.615 1.00 94.81 96 ALA A N 1
ATOM 722 C CA . ALA A 1 96 ? 7.643 0.740 13.930 1.00 94.81 96 ALA A CA 1
ATOM 723 C C . ALA A 1 96 ? 6.557 1.468 14.748 1.00 94.81 96 ALA A C 1
ATOM 725 O O . ALA A 1 96 ? 6.538 2.695 14.843 1.00 94.81 96 ALA A O 1
ATOM 726 N N . GLY A 1 97 ? 5.609 0.705 15.303 1.00 93.62 97 GLY A N 1
ATOM 727 C CA . GLY A 1 97 ? 4.462 1.225 16.066 1.00 93.62 97 GLY A CA 1
ATOM 728 C C . GLY A 1 97 ? 3.382 1.942 15.237 1.00 93.62 97 GLY A C 1
ATOM 729 O O . GLY A 1 97 ? 2.298 2.235 15.751 1.00 93.62 97 GLY A O 1
ATOM 730 N N . LYS A 1 98 ? 3.627 2.199 13.947 1.00 96.69 98 LYS A N 1
ATOM 731 C CA . LYS A 1 98 ? 2.731 2.962 13.066 1.00 96.69 98 LYS A CA 1
ATOM 732 C C . LYS A 1 98 ? 2.066 2.076 12.021 1.00 96.69 98 LYS A C 1
ATOM 734 O O . LYS A 1 98 ? 0.840 2.052 11.958 1.00 96.69 98 LYS A O 1
ATOM 739 N N . ILE A 1 99 ? 2.868 1.344 11.246 1.00 96.81 99 ILE A N 1
ATOM 740 C CA . ILE A 1 99 ? 2.423 0.520 10.117 1.00 96.81 99 ILE A CA 1
ATOM 741 C C . ILE A 1 99 ? 3.129 -0.830 10.161 1.00 96.81 99 ILE A C 1
ATOM 743 O O . ILE A 1 99 ? 4.351 -0.904 10.319 1.00 96.81 99 ILE A O 1
ATOM 747 N N . ARG A 1 100 ? 2.359 -1.900 9.966 1.00 94.94 100 ARG A N 1
ATOM 748 C CA . ARG A 1 100 ? 2.896 -3.254 9.814 1.00 94.94 100 ARG A CA 1
ATOM 749 C C . ARG A 1 100 ? 3.171 -3.532 8.344 1.00 94.94 100 ARG A C 1
ATOM 751 O O . ARG A 1 100 ? 2.291 -3.338 7.514 1.00 94.94 100 ARG A O 1
ATOM 758 N N . LEU A 1 101 ? 4.369 -3.998 8.022 1.00 95.75 101 LEU A N 1
ATOM 759 C CA . LEU A 1 101 ? 4.719 -4.415 6.668 1.00 95.75 101 LEU A CA 1
ATOM 760 C C . LEU A 1 101 ? 4.641 -5.933 6.577 1.00 95.75 101 LEU A C 1
ATOM 762 O O . LEU A 1 101 ? 5.306 -6.624 7.343 1.00 95.75 101 LEU A O 1
ATOM 766 N N . LEU A 1 102 ? 3.836 -6.438 5.647 1.00 93.94 102 LEU A N 1
ATOM 767 C CA . LEU A 1 102 ? 3.656 -7.865 5.419 1.00 93.94 102 LEU A CA 1
ATOM 768 C C . LEU A 1 102 ? 4.100 -8.251 4.013 1.00 93.94 102 LEU A C 1
ATOM 770 O O . LEU A 1 102 ? 3.759 -7.604 3.022 1.00 93.94 102 LEU A O 1
ATOM 774 N N . ALA A 1 103 ? 4.860 -9.333 3.948 1.00 93.62 103 ALA A N 1
ATOM 775 C CA . ALA A 1 103 ? 5.254 -9.985 2.711 1.00 93.62 103 ALA A CA 1
ATOM 776 C C . ALA A 1 103 ? 4.079 -10.773 2.117 1.00 93.62 103 ALA A C 1
ATOM 778 O O . ALA A 1 103 ? 3.231 -11.227 2.871 1.00 93.62 103 ALA A O 1
ATOM 779 N N . ASP A 1 104 ? 4.040 -10.950 0.798 1.00 94.62 104 ASP A N 1
ATOM 780 C CA . ASP A 1 104 ? 3.202 -11.915 0.064 1.00 94.62 104 ASP A CA 1
ATOM 781 C C . ASP A 1 104 ? 4.064 -12.555 -1.044 1.00 94.62 104 ASP A C 1
ATOM 783 O O . ASP A 1 104 ? 3.895 -12.257 -2.228 1.00 94.62 104 ASP A O 1
ATOM 787 N N . PRO A 1 105 ? 5.070 -13.374 -0.683 1.00 93.44 105 PRO A N 1
ATOM 788 C CA . PRO A 1 105 ? 6.157 -13.743 -1.593 1.00 93.44 105 PRO A CA 1
ATOM 789 C C . PRO A 1 105 ? 5.698 -14.553 -2.812 1.00 93.44 105 PRO A C 1
ATOM 791 O O . PRO A 1 105 ? 6.317 -14.478 -3.867 1.00 93.44 105 PRO A O 1
ATOM 794 N N . SER A 1 106 ? 4.608 -15.316 -2.694 1.00 93.19 106 SER A N 1
ATOM 795 C CA . SER A 1 106 ? 4.035 -16.107 -3.793 1.00 93.19 106 SER A CA 1
ATOM 796 C C . SER A 1 106 ? 2.918 -15.379 -4.556 1.00 93.19 106 SER A C 1
ATOM 798 O O . SER A 1 106 ? 2.303 -15.961 -5.466 1.00 93.19 106 SER A O 1
ATOM 800 N N . ALA A 1 107 ? 2.653 -14.116 -4.197 1.00 94.50 107 ALA A N 1
ATOM 801 C CA . ALA A 1 107 ? 1.499 -13.336 -4.630 1.00 94.50 107 ALA A CA 1
ATOM 802 C C . ALA A 1 107 ? 0.162 -14.046 -4.345 1.00 94.50 107 ALA A C 1
ATOM 804 O O . ALA A 1 107 ? -0.791 -13.895 -5.108 1.00 94.50 107 ALA A O 1
ATOM 805 N N . ALA A 1 108 ? 0.093 -14.894 -3.313 1.00 88.69 108 ALA A N 1
ATOM 806 C CA . ALA A 1 108 ? -1.076 -15.725 -3.044 1.00 88.69 108 ALA A CA 1
ATOM 807 C C . ALA A 1 108 ? -2.296 -14.866 -2.711 1.00 88.69 108 ALA A C 1
ATOM 809 O O . ALA A 1 108 ? -3.379 -15.103 -3.252 1.00 88.69 108 ALA A O 1
ATOM 810 N N . LEU A 1 109 ? -2.113 -13.839 -1.876 1.00 85.81 109 LEU A N 1
ATOM 811 C CA . LEU A 1 109 ? -3.193 -12.915 -1.563 1.00 85.81 109 LEU A CA 1
ATOM 812 C C . LEU A 1 109 ? -3.507 -12.042 -2.777 1.00 85.81 109 LEU A C 1
ATOM 814 O O . LEU A 1 109 ? -4.665 -11.970 -3.177 1.00 85.81 109 LEU A O 1
ATOM 818 N N . ALA A 1 110 ? -2.498 -11.435 -3.409 1.00 91.19 110 ALA A N 1
ATOM 819 C CA . ALA A 1 110 ? -2.724 -10.585 -4.580 1.00 91.19 110 ALA A CA 1
ATOM 820 C C . ALA A 1 110 ? -3.495 -11.322 -5.698 1.00 91.19 110 ALA A C 1
ATOM 822 O O . ALA A 1 110 ? -4.395 -10.742 -6.306 1.00 91.19 110 ALA A O 1
ATOM 823 N N . LYS A 1 111 ? -3.207 -12.613 -5.926 1.00 90.88 111 LYS A N 1
ATOM 824 C CA . LYS A 1 111 ? -3.939 -13.480 -6.868 1.00 90.88 111 LYS A CA 1
ATOM 825 C C . LYS A 1 111 ? -5.370 -13.750 -6.409 1.00 90.88 111 LYS A C 1
ATOM 827 O O . LYS A 1 111 ? -6.287 -13.619 -7.212 1.00 90.88 111 LYS A O 1
ATOM 832 N N . ALA A 1 112 ? -5.578 -14.090 -5.135 1.00 85.06 112 ALA A N 1
ATOM 833 C CA . ALA A 1 112 ? -6.916 -14.333 -4.586 1.00 85.06 112 ALA A CA 1
ATOM 834 C C . ALA A 1 112 ? -7.828 -13.096 -4.687 1.00 85.06 112 ALA A C 1
ATOM 836 O O . ALA A 1 112 ? -9.039 -13.227 -4.856 1.00 85.06 112 ALA A O 1
ATOM 837 N N . LEU A 1 113 ? -7.236 -11.901 -4.620 1.00 85.25 113 LEU A N 1
ATOM 838 C CA . LEU A 1 113 ? -7.931 -10.624 -4.773 1.00 85.25 113 LEU A CA 1
ATOM 839 C C . LEU A 1 113 ? -8.125 -10.194 -6.233 1.00 85.25 113 LEU A C 1
ATOM 841 O O . LEU A 1 113 ? -8.848 -9.229 -6.470 1.00 85.25 113 LEU A O 1
ATOM 845 N N . ASP A 1 114 ? -7.503 -10.876 -7.202 1.00 92.50 114 ASP A N 1
ATOM 846 C CA . ASP A 1 114 ? -7.426 -10.429 -8.603 1.00 92.50 114 ASP A CA 1
ATOM 847 C C . ASP A 1 114 ? -6.767 -9.033 -8.737 1.00 92.50 114 ASP A C 1
ATOM 849 O O . ASP A 1 114 ? -7.128 -8.180 -9.554 1.00 92.50 114 ASP A O 1
ATOM 853 N N . LEU A 1 115 ? -5.779 -8.784 -7.871 1.00 96.00 115 LEU A N 1
ATOM 854 C CA . LEU A 1 115 ? -5.027 -7.533 -7.758 1.00 96.00 115 LEU A CA 1
ATOM 855 C C . LEU A 1 115 ? -3.554 -7.718 -8.134 1.00 96.00 115 LEU A C 1
ATOM 857 O O . LEU A 1 115 ? -2.700 -6.966 -7.676 1.00 96.00 115 LEU A O 1
ATOM 861 N N . THR A 1 116 ? -3.237 -8.691 -8.986 1.00 97.38 116 THR A N 1
ATOM 862 C CA . THR A 1 116 ? -1.895 -8.837 -9.558 1.00 97.38 116 THR A CA 1
ATOM 863 C C . THR A 1 116 ? -1.677 -7.933 -10.767 1.00 97.38 116 THR A C 1
ATOM 865 O O . THR A 1 116 ? -2.610 -7.640 -11.517 1.00 97.38 116 THR A O 1
ATOM 868 N N . VAL A 1 117 ? -0.428 -7.543 -10.996 1.00 97.69 117 VAL A N 1
ATOM 869 C CA . VAL A 1 117 ? 0.053 -6.890 -12.221 1.00 97.69 117 VAL A CA 1
ATOM 870 C C . VAL A 1 117 ? 1.414 -7.474 -12.584 1.00 97.69 117 VAL A C 1
ATOM 872 O O . VAL A 1 117 ? 2.227 -7.716 -11.696 1.00 97.69 117 VAL A O 1
ATOM 875 N N . ASP A 1 118 ? 1.660 -7.731 -13.865 1.00 97.69 118 ASP A N 1
ATOM 876 C CA . ASP A 1 118 ? 2.976 -8.172 -14.330 1.00 97.69 118 ASP A CA 1
ATOM 877 C C . ASP A 1 118 ? 3.863 -6.956 -14.616 1.00 97.69 118 ASP A C 1
ATOM 879 O O . ASP A 1 118 ? 3.516 -6.096 -15.427 1.00 97.69 118 ASP A O 1
ATOM 883 N N . ILE A 1 119 ? 4.991 -6.859 -13.912 1.00 97.25 119 ILE A N 1
ATOM 884 C CA . ILE A 1 119 ? 5.969 -5.785 -14.066 1.00 97.25 119 ILE A CA 1
ATOM 885 C C . ILE A 1 119 ? 7.337 -6.437 -14.259 1.00 97.25 119 ILE A C 1
ATOM 887 O O . ILE A 1 119 ? 8.099 -6.623 -13.308 1.00 97.25 119 ILE A O 1
ATOM 891 N N . ALA A 1 120 ? 7.664 -6.775 -15.508 1.00 96.56 120 ALA A N 1
ATOM 892 C CA . ALA A 1 120 ? 8.904 -7.470 -15.860 1.00 96.56 120 ALA A CA 1
ATOM 893 C C . ALA A 1 120 ? 10.189 -6.821 -15.290 1.00 96.56 120 ALA A C 1
ATOM 895 O O . ALA A 1 120 ? 11.014 -7.560 -14.752 1.00 96.56 120 ALA A O 1
ATOM 896 N N . PRO A 1 121 ? 10.364 -5.478 -15.272 1.00 96.19 121 PRO A N 1
ATOM 897 C CA . PRO A 1 121 ? 11.532 -4.848 -14.637 1.00 96.19 121 PRO A CA 1
ATOM 898 C C . PRO A 1 121 ? 11.640 -5.074 -13.123 1.00 96.19 121 PRO A C 1
ATOM 900 O O . PRO A 1 121 ? 12.707 -4.906 -12.541 1.00 96.19 121 PRO A O 1
ATOM 903 N N . LEU A 1 122 ? 10.536 -5.447 -12.475 1.00 95.62 122 LEU A N 1
ATOM 904 C CA . LEU A 1 122 ? 10.488 -5.842 -11.074 1.00 95.62 122 LEU A CA 1
ATOM 905 C C . LEU A 1 122 ? 10.508 -7.377 -10.921 1.00 95.62 122 LEU A C 1
ATOM 907 O O . LEU A 1 122 ? 10.243 -7.896 -9.846 1.00 95.62 122 LEU A O 1
ATOM 911 N N . GLY A 1 123 ? 10.824 -8.151 -11.956 1.00 94.31 123 GLY A N 1
ATOM 912 C CA . GLY A 1 123 ? 10.899 -9.612 -11.852 1.00 94.31 123 GLY A CA 1
ATOM 913 C C . GLY A 1 123 ? 9.543 -10.322 -11.904 1.00 94.31 123 GLY A C 1
ATOM 914 O O . GLY A 1 123 ? 9.412 -11.415 -11.359 1.00 94.31 123 GLY A O 1
ATOM 915 N N . GLY A 1 124 ? 8.543 -9.721 -12.557 1.00 96.81 124 GLY A N 1
ATOM 916 C CA . GLY A 1 124 ? 7.303 -10.400 -12.939 1.00 96.81 124 GLY A CA 1
ATOM 917 C C . GLY A 1 124 ? 6.082 -9.975 -12.124 1.00 96.81 124 GLY A C 1
ATOM 918 O O . GLY A 1 124 ? 5.859 -8.788 -11.884 1.00 96.81 124 GLY A O 1
ATOM 919 N N . ILE A 1 125 ? 5.279 -10.955 -11.695 1.00 98.19 125 ILE A N 1
ATOM 920 C CA . ILE A 1 125 ? 4.014 -10.730 -10.982 1.00 98.19 125 ILE A CA 1
ATOM 921 C C . ILE A 1 125 ? 4.237 -9.987 -9.664 1.00 98.19 125 ILE A C 1
ATOM 923 O O . ILE A 1 125 ? 4.906 -10.482 -8.759 1.00 98.19 125 ILE A O 1
ATOM 927 N N . ARG A 1 126 ? 3.588 -8.829 -9.538 1.00 98.44 126 ARG A N 1
ATOM 928 C CA . ARG A 1 126 ? 3.527 -7.968 -8.354 1.00 98.44 126 ARG A CA 1
ATOM 929 C C . ARG A 1 126 ? 2.083 -7.707 -7.934 1.00 98.44 126 ARG A C 1
ATOM 931 O O . ARG A 1 126 ? 1.138 -8.080 -8.628 1.00 98.44 126 ARG A O 1
ATOM 938 N N . SER A 1 127 ? 1.908 -7.039 -6.796 1.00 97.75 127 SER A N 1
ATOM 939 C CA . SER A 1 127 ? 0.616 -6.458 -6.435 1.00 97.75 127 SER A CA 1
ATOM 940 C C . SER A 1 127 ? 0.398 -5.163 -7.208 1.00 97.75 127 SER A C 1
ATOM 942 O O . SER A 1 127 ? 1.305 -4.337 -7.322 1.00 97.75 127 SER A O 1
ATOM 944 N N . LYS A 1 128 ? -0.831 -4.934 -7.668 1.00 98.50 128 LYS A N 1
ATOM 945 C CA . LYS A 1 128 ? -1.297 -3.589 -7.998 1.00 98.50 128 LYS A CA 1
ATOM 946 C C . LYS A 1 128 ? -1.172 -2.703 -6.762 1.00 98.50 128 LYS A C 1
ATOM 948 O O . LYS A 1 128 ? -1.225 -3.179 -5.623 1.00 98.50 128 LYS A O 1
ATOM 953 N N . ARG A 1 129 ? -1.050 -1.402 -6.980 1.00 98.62 129 ARG A N 1
ATOM 954 C CA . ARG A 1 129 ? -1.202 -0.408 -5.932 1.00 98.62 129 ARG A CA 1
ATOM 955 C C . ARG A 1 129 ? -2.683 -0.200 -5.646 1.00 98.62 129 ARG A C 1
ATOM 957 O O . ARG A 1 129 ? -3.472 0.082 -6.548 1.00 98.62 129 ARG A O 1
ATOM 964 N N . TYR A 1 130 ? -3.048 -0.347 -4.383 1.00 98.25 130 TYR A N 1
ATOM 965 C CA . TYR A 1 130 ? -4.400 -0.098 -3.908 1.00 98.25 130 TYR A CA 1
ATOM 966 C C . TYR A 1 130 ? -4.392 0.253 -2.423 1.00 98.25 130 TYR A C 1
ATOM 968 O O . TYR A 1 130 ? -3.406 0.007 -1.725 1.00 98.25 130 TYR A O 1
ATOM 976 N N . SER A 1 131 ? -5.507 0.792 -1.942 1.00 97.94 131 SER A N 1
ATOM 977 C CA . SER A 1 131 ? -5.850 0.837 -0.523 1.00 97.94 131 SER A CA 1
ATOM 978 C C . SER A 1 131 ? -7.245 0.265 -0.311 1.00 97.94 131 SER A C 1
ATOM 980 O O . SER A 1 131 ? -8.113 0.359 -1.178 1.00 97.94 131 SER A O 1
ATOM 982 N N . MET A 1 132 ? -7.454 -0.376 0.829 1.00 94.50 132 MET A N 1
ATOM 983 C CA . MET A 1 132 ? -8.739 -0.906 1.240 1.00 94.50 132 MET A CA 1
ATOM 984 C C . MET A 1 132 ? -8.955 -0.709 2.732 1.00 94.50 132 MET A C 1
ATOM 986 O O . MET A 1 132 ? -8.006 -0.714 3.520 1.00 94.50 132 MET A O 1
ATOM 990 N N . VAL A 1 133 ? -10.220 -0.554 3.099 1.00 93.38 133 VAL A N 1
ATOM 991 C CA . VAL A 1 133 ? -10.676 -0.581 4.486 1.00 93.38 133 VAL A CA 1
ATOM 992 C C . VAL A 1 133 ? -11.390 -1.900 4.697 1.00 93.38 133 VAL A C 1
ATOM 994 O O . VAL A 1 133 ? -12.232 -2.296 3.886 1.00 93.38 133 VAL A O 1
ATOM 997 N N . VAL A 1 134 ? -11.007 -2.597 5.761 1.00 88.75 134 VAL A N 1
ATOM 998 C CA . VAL A 1 134 ? -11.594 -3.876 6.146 1.00 88.75 134 VAL A CA 1
ATOM 999 C C . VAL A 1 134 ? -12.173 -3.737 7.545 1.00 88.75 134 VAL A C 1
ATOM 1001 O O . VAL A 1 134 ? -11.483 -3.292 8.456 1.00 88.75 134 VAL A O 1
ATOM 1004 N N . GLU A 1 135 ? -13.434 -4.106 7.713 1.00 87.81 135 GLU A N 1
ATOM 1005 C CA . GLU A 1 135 ? -14.172 -4.021 8.971 1.00 87.81 135 GLU A CA 1
ATOM 1006 C C . GLU A 1 135 ? -14.894 -5.348 9.195 1.00 87.81 135 GLU A C 1
ATOM 1008 O O . GLU A 1 135 ? -15.603 -5.831 8.311 1.00 87.81 135 GLU A O 1
ATOM 1013 N N . ASP A 1 136 ? -14.632 -5.992 10.334 1.00 83.81 136 ASP A N 1
ATOM 1014 C CA . ASP A 1 136 ? -15.151 -7.326 10.668 1.00 83.81 136 ASP A CA 1
ATOM 1015 C C . ASP A 1 136 ? -14.925 -8.357 9.552 1.00 83.81 136 ASP A C 1
ATOM 1017 O O . ASP A 1 136 ? -15.803 -9.127 9.155 1.00 83.81 136 ASP A O 1
ATOM 1021 N N . GLY A 1 137 ? -13.710 -8.327 8.999 1.00 76.88 137 GLY A N 1
ATOM 1022 C CA . GLY A 1 137 ? -13.281 -9.178 7.890 1.00 76.88 137 GLY A CA 1
ATOM 1023 C C . GLY A 1 137 ? -13.841 -8.790 6.519 1.00 76.88 137 GLY A C 1
ATOM 1024 O O . GLY A 1 137 ? -13.394 -9.352 5.525 1.00 76.88 137 GLY A O 1
ATOM 1025 N N . LYS A 1 138 ? -14.761 -7.827 6.412 1.00 81.50 138 LYS A N 1
ATOM 1026 C CA . LYS A 1 138 ? -15.375 -7.416 5.141 1.00 81.50 138 LYS A CA 1
ATOM 1027 C C . LYS A 1 138 ? -14.689 -6.182 4.575 1.00 81.50 138 LYS A C 1
ATOM 1029 O O . LYS A 1 138 ? -14.467 -5.212 5.290 1.00 81.50 138 LYS A O 1
ATOM 1034 N N . ILE A 1 139 ? -14.396 -6.186 3.276 1.00 86.25 139 ILE A N 1
ATOM 1035 C CA . ILE A 1 139 ? -13.922 -4.979 2.591 1.00 86.25 139 ILE A CA 1
ATOM 1036 C C . ILE A 1 139 ? -15.088 -3.992 2.480 1.00 86.25 139 ILE A C 1
ATOM 1038 O O . ILE A 1 139 ? -16.060 -4.267 1.776 1.00 86.25 139 ILE A O 1
ATOM 1042 N N . THR A 1 140 ? -14.982 -2.845 3.144 1.00 89.69 140 THR A N 1
ATOM 1043 C CA . THR A 1 140 ? -15.977 -1.761 3.087 1.00 89.69 140 THR A CA 1
ATOM 1044 C C . THR A 1 140 ? -15.629 -0.711 2.034 1.00 89.69 140 THR A C 1
ATOM 1046 O O . THR A 1 140 ? -16.509 -0.026 1.517 1.00 89.69 140 THR A O 1
ATOM 1049 N N . SER A 1 141 ? -14.352 -0.619 1.659 1.00 92.50 141 SER A N 1
ATOM 1050 C CA . SER A 1 141 ? -13.846 0.301 0.641 1.00 92.50 141 SER A CA 1
ATOM 1051 C C . SER A 1 141 ? -12.630 -0.306 -0.050 1.00 92.50 141 SER A 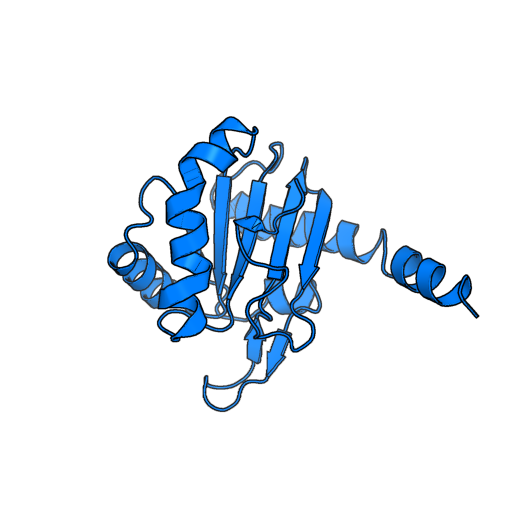C 1
ATOM 1053 O O . SER A 1 141 ? -11.764 -0.863 0.620 1.00 92.50 141 SER A O 1
ATOM 1055 N N . LEU A 1 142 ? -12.554 -0.200 -1.379 1.00 94.69 142 LEU A N 1
ATOM 1056 C CA . LEU A 1 142 ? -11.410 -0.631 -2.185 1.00 94.69 142 LEU A CA 1
ATOM 1057 C C . LEU A 1 142 ? -11.119 0.420 -3.260 1.00 94.69 142 LEU A C 1
ATOM 1059 O O . LEU A 1 142 ? -11.974 0.728 -4.090 1.00 94.69 142 LEU A O 1
ATOM 1063 N N . GLN A 1 143 ? -9.901 0.952 -3.250 1.00 96.88 143 GLN A N 1
ATOM 1064 C CA . GLN A 1 143 ? -9.415 1.968 -4.177 1.00 96.88 143 GLN A CA 1
ATOM 1065 C C . GLN A 1 143 ? -8.173 1.440 -4.886 1.00 96.88 143 GLN A C 1
ATOM 1067 O O . GLN A 1 143 ? -7.080 1.436 -4.323 1.00 96.88 143 GLN A O 1
ATOM 1072 N N . VAL A 1 144 ? -8.360 0.960 -6.114 1.00 97.62 144 VAL A N 1
ATOM 1073 C CA . VAL A 1 144 ? -7.288 0.431 -6.966 1.00 97.62 144 VAL A CA 1
ATOM 1074 C C . VAL A 1 144 ? -6.850 1.520 -7.932 1.00 97.62 144 VAL A C 1
ATOM 1076 O O . VAL A 1 144 ? -7.699 2.137 -8.576 1.00 97.62 144 VAL A O 1
ATOM 1079 N N . GLU A 1 145 ? -5.542 1.739 -8.052 1.00 97.94 145 GLU A N 1
ATOM 1080 C CA . GLU A 1 145 ? -5.009 2.680 -9.040 1.00 97.94 145 GLU A CA 1
ATOM 1081 C C . GLU A 1 145 ? -5.420 2.250 -10.462 1.00 97.94 145 GLU A C 1
ATOM 1083 O O . GLU A 1 145 ? -5.313 1.059 -10.775 1.00 97.94 145 GLU A O 1
ATOM 1088 N N . PRO A 1 146 ? -5.881 3.168 -11.337 1.00 95.69 146 PRO A N 1
ATOM 1089 C CA . PRO A 1 146 ? -6.429 2.805 -12.649 1.00 95.69 146 PRO A CA 1
ATOM 1090 C C . PRO A 1 146 ? -5.460 2.027 -13.549 1.00 95.69 146 PRO A C 1
ATOM 1092 O O . PRO A 1 146 ? -5.871 1.118 -14.266 1.00 95.69 146 PRO A O 1
ATOM 1095 N N . ASP A 1 147 ? -4.173 2.365 -13.486 1.00 94.81 147 ASP A N 1
ATOM 1096 C CA . ASP A 1 147 ? -3.078 1.692 -14.196 1.00 94.81 147 ASP A CA 1
ATOM 1097 C C . ASP A 1 147 ? -2.396 0.601 -13.340 1.00 94.81 147 ASP A C 1
ATOM 1099 O O . ASP A 1 147 ? -1.404 -0.004 -13.741 1.00 94.81 147 ASP A O 1
ATOM 1103 N N . GLY A 1 148 ? -2.899 0.372 -12.125 1.00 95.12 148 GLY A N 1
ATOM 1104 C CA . GLY A 1 148 ? -2.356 -0.560 -11.150 1.00 95.12 148 GLY A CA 1
ATOM 1105 C C . GLY A 1 148 ? -1.050 -0.130 -10.478 1.00 95.12 148 GLY A C 1
ATOM 1106 O O . GLY A 1 148 ? -0.578 -0.874 -9.624 1.00 95.12 148 GLY A O 1
ATOM 1107 N N . THR A 1 149 ? -0.439 1.014 -10.802 1.00 96.94 149 THR A N 1
ATOM 1108 C CA . THR A 1 149 ? 0.882 1.393 -10.246 1.00 96.94 149 THR A CA 1
ATOM 1109 C C . THR A 1 149 ? 1.048 2.872 -9.892 1.00 96.94 149 THR A C 1
ATOM 1111 O O . THR A 1 149 ? 1.969 3.193 -9.126 1.00 96.94 149 THR A O 1
ATOM 1114 N N . GLY A 1 150 ? 0.156 3.734 -10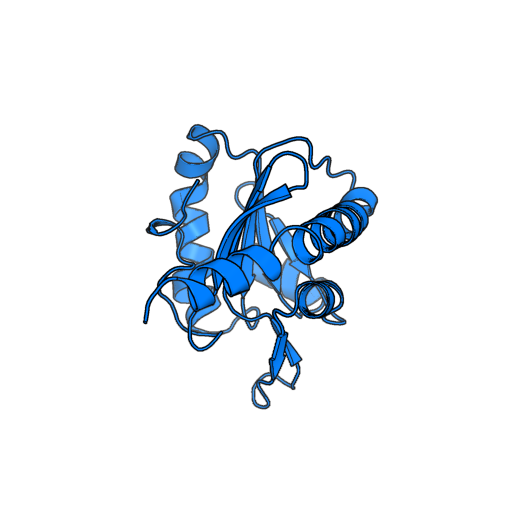.381 1.00 96.06 150 GLY A N 1
ATOM 1115 C CA . GLY A 1 150 ? 0.119 5.182 -10.199 1.00 96.06 150 GLY A CA 1
ATOM 1116 C C . GLY A 1 150 ? -0.058 5.619 -8.749 1.00 96.06 150 GLY A C 1
ATOM 1117 O O . GLY A 1 150 ? -0.034 4.805 -7.838 1.00 96.06 150 GLY A O 1
ATOM 1118 N N . LEU A 1 151 ? -0.155 6.921 -8.500 1.00 97.44 151 LEU A N 1
ATOM 1119 C CA . LEU A 1 151 ? -0.241 7.489 -7.150 1.00 97.44 151 LEU A CA 1
ATOM 1120 C C . LEU A 1 151 ? -1.385 8.501 -7.110 1.00 97.44 151 LEU A C 1
ATOM 1122 O O . LEU A 1 151 ? -1.167 9.697 -7.295 1.00 97.44 151 LEU A O 1
ATOM 1126 N N . SER A 1 152 ? -2.607 8.018 -6.902 1.00 97.62 152 SER A N 1
ATOM 1127 C CA . SER A 1 152 ? -3.806 8.848 -6.894 1.00 97.62 152 SER A CA 1
ATOM 1128 C C . SER A 1 152 ? -4.773 8.431 -5.781 1.00 97.62 152 SER A C 1
ATOM 1130 O O . SER A 1 152 ? -4.651 8.907 -4.652 1.00 97.62 152 SER A O 1
ATOM 1132 N N . CYS A 1 153 ? -5.737 7.558 -6.067 1.00 97.44 153 CYS A N 1
ATOM 1133 C CA . CYS A 1 153 ? -6.811 7.179 -5.156 1.00 97.44 153 CYS A CA 1
ATOM 1134 C C . CYS A 1 153 ? -6.357 6.322 -3.968 1.00 97.44 153 CYS A C 1
ATOM 1136 O O . CYS A 1 153 ? -7.076 6.258 -2.974 1.00 97.44 153 CYS A O 1
ATOM 1138 N N . SER A 1 154 ? -5.197 5.663 -4.039 1.00 98.00 154 SER A N 1
ATOM 1139 C CA . SER A 1 154 ? -4.729 4.783 -2.964 1.00 98.00 154 SER A CA 1
ATOM 1140 C C . SER A 1 154 ? -3.986 5.514 -1.841 1.00 98.00 154 SER A C 1
ATOM 1142 O O . SER A 1 154 ? -3.698 4.906 -0.810 1.00 98.00 154 SER A O 1
ATOM 1144 N N . LEU A 1 155 ? -3.649 6.796 -2.022 1.00 98.44 155 LEU A N 1
ATOM 1145 C CA . LEU A 1 155 ? -2.878 7.585 -1.057 1.00 98.44 155 LEU A CA 1
ATOM 1146 C C . LEU A 1 155 ? -3.642 7.811 0.257 1.00 98.44 155 LEU A C 1
ATOM 1148 O O . LEU A 1 155 ? -4.871 7.846 0.271 1.00 98.44 155 LEU A O 1
ATOM 1152 N N . ALA A 1 156 ? -2.907 8.028 1.353 1.00 97.94 156 ALA A N 1
ATOM 1153 C CA . ALA A 1 156 ? -3.480 8.192 2.693 1.00 97.94 156 ALA A CA 1
ATOM 1154 C C . ALA A 1 156 ? -4.538 9.310 2.770 1.00 97.94 156 ALA A C 1
ATOM 1156 O O . ALA A 1 156 ? -5.609 9.089 3.319 1.00 97.94 156 ALA A O 1
ATOM 1157 N N . ASP A 1 157 ? -4.304 10.466 2.139 1.00 97.06 157 ASP A N 1
ATOM 1158 C CA . ASP A 1 157 ? -5.265 11.588 2.121 1.00 97.06 157 ASP A CA 1
ATOM 1159 C C . ASP A 1 157 ? -6.498 11.348 1.236 1.00 97.06 157 ASP A C 1
ATOM 1161 O O . ASP A 1 157 ? -7.417 12.166 1.195 1.00 97.06 157 ASP A O 1
ATOM 1165 N N . LYS A 1 158 ? -6.505 10.256 0.470 1.00 97.44 158 LYS A N 1
ATOM 1166 C CA . LYS A 1 158 ? -7.618 9.852 -0.393 1.00 97.44 158 LYS A CA 1
ATOM 1167 C C . LYS A 1 158 ? -8.355 8.640 0.159 1.00 97.44 158 LYS A C 1
ATOM 1169 O O . LYS A 1 158 ? -9.291 8.165 -0.485 1.00 97.44 158 LYS A O 1
ATOM 1174 N N . ILE A 1 159 ? -7.951 8.113 1.317 1.00 94.25 159 ILE A N 1
ATOM 1175 C CA . ILE A 1 159 ? -8.599 6.931 1.864 1.00 94.25 159 ILE A CA 1
ATOM 1176 C C . ILE A 1 159 ? -10.048 7.230 2.258 1.00 94.25 159 ILE A C 1
ATOM 1178 O O . ILE A 1 159 ? -10.346 8.251 2.872 1.00 94.25 159 ILE A O 1
ATOM 1182 N N . LYS A 1 160 ? -10.956 6.332 1.874 1.00 91.81 160 LYS A N 1
ATOM 1183 C CA . LYS A 1 160 ? -12.376 6.399 2.230 1.00 91.81 160 LYS A CA 1
ATOM 1184 C C . LYS A 1 160 ? -12.620 5.433 3.381 1.00 91.81 160 LYS A C 1
ATOM 1186 O O . LYS A 1 160 ? -12.620 4.224 3.134 1.00 91.81 160 LYS A O 1
ATOM 1191 N N . LEU A 1 161 ? -12.737 5.980 4.594 1.00 91.06 161 LEU A N 1
ATOM 1192 C CA . LEU A 1 161 ? -13.040 5.245 5.825 1.00 91.06 161 LEU A CA 1
ATOM 1193 C C . LEU A 1 161 ? -14.511 4.857 5.916 1.00 91.06 161 LEU A C 1
ATOM 1195 O O . LEU A 1 161 ? -15.366 5.640 5.458 1.00 91.06 161 LEU A O 1
#